Protein AF-F9HIV1-F1 (afdb_monomer)

pLDDT: mean 82.12, std 12.58, range [63.97, 98.0]

Radius of gyration: 28.21 Å; Cα contacts (8 Å, |Δi|>4): 12; chains: 1; bounding box: 85×38×38 Å

Mean predicted aligned error: 13.91 Å

Sequence (59 aa):
MVNYPHKVIPKNNIKKVKKGTIDFANRGMSFEKMINDTNDYYLSRGMAVIHKKLHRSRL

Solvent-accessible surface area (backbone atoms only — not comparable to full-atom values): 4280 Å² total; per-residue (Å²): 137,85,89,73,91,77,75,82,72,78,78,79,78,68,73,78,68,75,79,66,82,79,83,63,82,68,73,93,58,54,70,69,57,55,51,51,58,48,32,53,52,2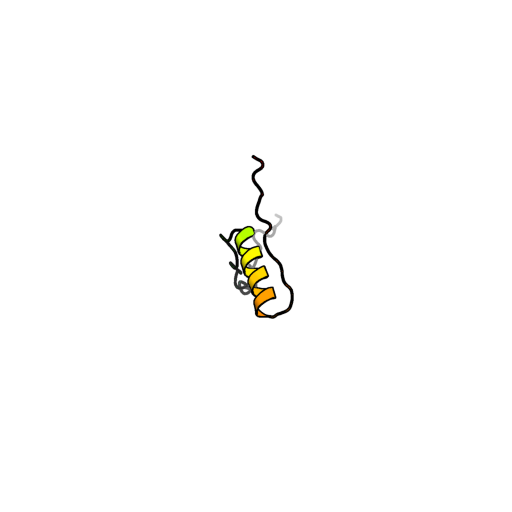9,47,79,68,73,74,46,90,66,80,87,82,78,84,79,81,80,130

Secondary structure (DSSP, 8-state):
------------------------TTTT--HHHHHHHHHHHHHHTTS----PPPP----

Foldseek 3Di:
DDDDDDDPPPPPPVPPPPPDPPDPPQPPPDPVVVVVVVQVVCVVVVNDHDDDDDDDDDD

Structure (mmCIF, N/CA/C/O backbone):
data_AF-F9HIV1-F1
#
_entry.id   AF-F9HIV1-F1
#
loop_
_atom_site.group_PDB
_atom_site.id
_atom_site.type_symbol
_atom_site.label_atom_id
_atom_site.label_alt_id
_atom_site.label_comp_id
_atom_site.label_asym_id
_atom_site.label_entity_id
_atom_site.label_seq_id
_atom_site.pdbx_PDB_ins_code
_atom_site.Cartn_x
_atom_site.Cartn_y
_atom_site.Cartn_z
_atom_site.occupancy
_atom_site.B_iso_or_equiv
_atom_site.auth_seq_id
_atom_site.auth_comp_id
_atom_site.auth_asym_id
_atom_site.auth_atom_id
_atom_site.pdbx_PDB_model_num
ATOM 1 N N . MET A 1 1 ? 67.853 -0.990 -24.686 1.00 67.81 1 MET A N 1
ATOM 2 C CA . MET A 1 1 ? 66.448 -0.685 -25.042 1.00 67.81 1 MET A CA 1
ATOM 3 C C . MET A 1 1 ? 65.558 -1.524 -24.137 1.00 67.81 1 MET A C 1
ATOM 5 O O . MET A 1 1 ? 65.743 -2.733 -24.117 1.00 67.81 1 MET A O 1
ATOM 9 N N . VAL A 1 2 ? 64.712 -0.909 -23.306 1.00 67.69 2 VAL A N 1
ATOM 10 C CA . VAL A 1 2 ? 63.957 -1.619 -22.253 1.00 67.69 2 VAL A CA 1
ATOM 11 C C . VAL A 1 2 ? 62.583 -2.028 -22.786 1.00 67.69 2 VAL A C 1
ATOM 13 O O . VAL A 1 2 ? 61.820 -1.176 -23.235 1.00 67.69 2 VAL A O 1
ATOM 16 N N . ASN A 1 3 ? 62.275 -3.327 -22.749 1.00 66.62 3 ASN A N 1
ATOM 17 C CA . ASN A 1 3 ? 61.014 -3.887 -23.238 1.00 66.62 3 ASN A CA 1
ATOM 18 C C . ASN A 1 3 ? 59.962 -3.872 -22.116 1.00 66.62 3 ASN A C 1
ATOM 20 O O . ASN A 1 3 ? 59.968 -4.736 -21.241 1.00 66.62 3 ASN A O 1
ATOM 24 N N . TYR A 1 4 ? 59.063 -2.887 -22.134 1.00 65.75 4 TYR A N 1
ATOM 25 C CA . TYR A 1 4 ? 57.955 -2.801 -21.179 1.00 65.75 4 TYR A CA 1
ATOM 26 C C . TYR A 1 4 ? 56.729 -3.584 -21.671 1.00 65.75 4 TYR A C 1
ATOM 28 O O . TYR A 1 4 ? 56.413 -3.539 -22.863 1.00 65.75 4 TYR A O 1
ATOM 36 N N . PRO A 1 5 ? 56.012 -4.294 -20.780 1.00 73.94 5 PRO A N 1
ATOM 37 C CA . PRO A 1 5 ? 54.888 -5.137 -21.164 1.00 73.94 5 PRO A CA 1
ATOM 38 C C . PRO A 1 5 ? 53.692 -4.276 -21.589 1.00 73.94 5 PRO A C 1
ATOM 40 O O . PRO A 1 5 ? 52.914 -3.800 -20.764 1.00 73.94 5 PRO A O 1
ATOM 43 N N . HIS A 1 6 ? 53.532 -4.080 -22.896 1.00 67.19 6 HIS A N 1
ATOM 44 C CA . HIS A 1 6 ? 52.367 -3.416 -23.466 1.00 67.19 6 HIS A CA 1
ATOM 45 C C . HIS A 1 6 ? 51.302 -4.463 -23.827 1.00 67.19 6 HIS A C 1
ATOM 47 O O . HIS A 1 6 ? 51.551 -5.376 -24.610 1.00 67.19 6 HIS A O 1
ATOM 53 N N . LYS A 1 7 ? 50.109 -4.300 -23.239 1.00 65.8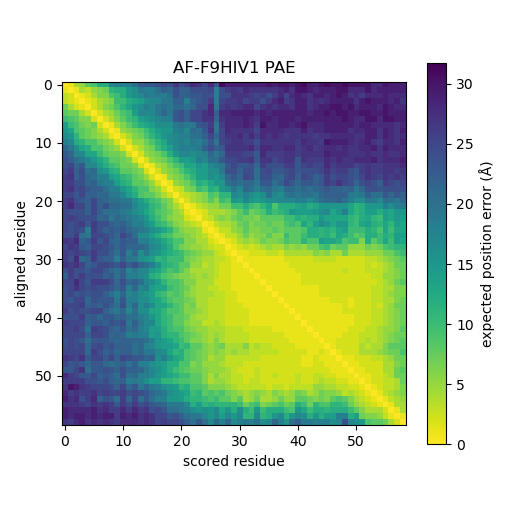1 7 LYS A N 1
ATOM 54 C CA . LYS A 1 7 ? 48.894 -5.124 -23.389 1.00 65.81 7 LYS A CA 1
ATOM 55 C C . LYS A 1 7 ? 48.976 -6.557 -22.852 1.00 65.81 7 LYS A C 1
ATOM 57 O O . LYS A 1 7 ? 48.838 -7.538 -23.580 1.00 65.81 7 LYS A O 1
ATOM 62 N N . VAL A 1 8 ? 48.967 -6.671 -21.525 1.00 64.75 8 VAL A N 1
ATOM 63 C CA . VAL A 1 8 ? 48.184 -7.746 -20.902 1.00 64.75 8 VAL A CA 1
ATOM 64 C C . VAL A 1 8 ? 46.716 -7.508 -21.261 1.00 64.75 8 VAL A C 1
ATOM 66 O O . VAL A 1 8 ? 46.068 -6.616 -20.726 1.00 64.75 8 VAL A O 1
ATOM 69 N N . ILE A 1 9 ? 46.201 -8.245 -22.245 1.00 67.06 9 ILE A N 1
ATOM 70 C CA . ILE A 1 9 ? 44.766 -8.254 -22.535 1.00 67.06 9 ILE A CA 1
ATOM 71 C C . ILE A 1 9 ? 44.110 -8.805 -21.267 1.00 67.06 9 ILE A C 1
ATOM 73 O O . ILE A 1 9 ? 44.393 -9.959 -20.922 1.00 67.06 9 ILE A O 1
ATOM 77 N N . PRO A 1 10 ? 43.284 -8.033 -20.537 1.00 63.97 10 PRO A N 1
ATOM 78 C CA . PRO A 1 10 ? 42.561 -8.600 -19.419 1.00 63.97 10 PRO A CA 1
ATOM 79 C C . PRO A 1 10 ? 41.688 -9.707 -20.004 1.00 63.97 10 PRO A C 1
ATOM 81 O O . PRO A 1 10 ? 40.764 -9.451 -20.779 1.00 63.97 10 PRO A O 1
ATOM 84 N N . LYS A 1 11 ? 42.016 -10.966 -19.691 1.00 64.44 11 LYS A N 1
ATOM 85 C CA . LYS A 1 11 ? 41.088 -12.070 -19.899 1.00 64.44 11 LYS A CA 1
ATOM 86 C C . LYS A 1 11 ? 39.911 -11.745 -18.995 1.00 64.44 11 LYS A C 1
ATOM 88 O O . LYS A 1 11 ? 39.964 -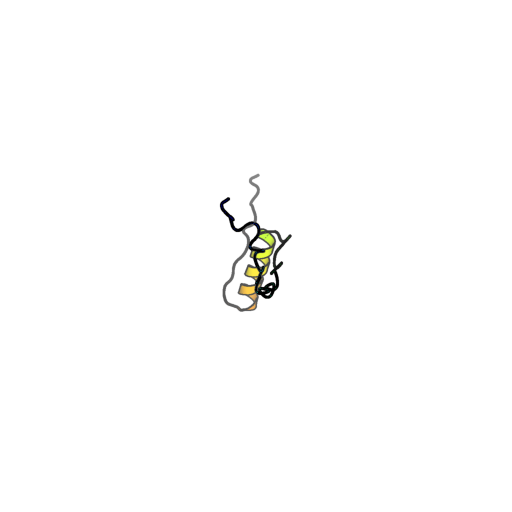12.016 -17.799 1.00 64.44 11 LYS A O 1
ATOM 93 N N . ASN A 1 12 ? 38.890 -11.109 -19.564 1.00 64.00 12 ASN A N 1
ATOM 94 C CA . ASN A 1 12 ? 37.612 -10.856 -18.923 1.00 64.00 12 ASN A CA 1
ATOM 95 C C . ASN A 1 12 ? 36.961 -12.212 -18.653 1.00 64.00 12 ASN A C 1
ATOM 97 O O . ASN A 1 12 ? 36.070 -12.663 -19.366 1.00 64.00 12 ASN A O 1
ATOM 101 N N . ASN A 1 13 ? 37.427 -12.875 -17.597 1.00 64.38 13 ASN A N 1
ATOM 102 C CA . ASN A 1 13 ? 36.792 -14.021 -16.979 1.00 64.38 13 ASN A CA 1
ATOM 103 C C . ASN A 1 13 ? 35.597 -13.481 -16.181 1.00 64.38 13 ASN A C 1
ATOM 105 O O . ASN A 1 13 ? 35.517 -13.599 -14.960 1.00 64.38 13 ASN A O 1
ATOM 109 N N . ILE A 1 14 ? 34.699 -12.777 -16.882 1.00 66.31 14 ILE A N 1
ATOM 110 C CA . ILE A 1 14 ? 33.424 -12.336 -16.343 1.00 66.31 14 ILE A CA 1
ATOM 111 C C . ILE A 1 14 ? 32.654 -13.633 -16.166 1.00 66.31 14 ILE A C 1
ATOM 113 O O . ILE A 1 14 ? 32.019 -14.137 -17.094 1.00 66.31 14 ILE A O 1
ATOM 117 N N . LYS A 1 15 ? 32.767 -14.214 -14.968 1.00 67.31 15 LYS A N 1
ATOM 118 C CA . LYS A 1 15 ? 31.824 -15.217 -14.493 1.00 67.31 15 LYS A CA 1
ATOM 119 C C . LYS A 1 15 ? 30.457 -14.619 -14.790 1.00 67.31 15 LY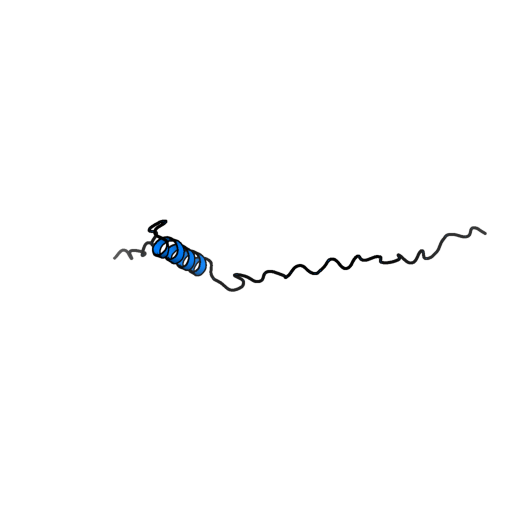S A C 1
ATOM 121 O O . LYS A 1 15 ? 30.134 -13.563 -14.250 1.00 67.31 15 LYS A O 1
ATOM 126 N N . LYS A 1 16 ? 29.707 -15.223 -15.717 1.00 65.69 16 LYS A N 1
ATOM 127 C CA . LYS A 1 16 ? 28.331 -14.822 -16.007 1.00 65.69 16 LYS A CA 1
ATOM 128 C C . LYS A 1 16 ? 27.566 -15.024 -14.706 1.00 65.69 16 LYS A C 1
ATOM 130 O O . LYS A 1 16 ? 27.107 -16.127 -14.424 1.00 65.69 16 LYS A O 1
ATOM 135 N N . VAL A 1 17 ? 27.508 -13.985 -13.875 1.00 68.50 17 VAL A N 1
ATOM 136 C CA . VAL A 1 17 ? 26.609 -13.941 -12.732 1.00 68.50 17 VAL A CA 1
ATOM 137 C C . VAL A 1 17 ? 25.246 -14.178 -13.354 1.00 68.50 17 VAL A C 1
ATOM 139 O O . VAL A 1 17 ? 24.839 -13.429 -14.247 1.00 68.50 17 VAL A O 1
ATOM 142 N N . LYS A 1 18 ? 24.604 -15.294 -12.991 1.00 69.12 18 LYS A N 1
ATOM 143 C CA . LYS A 1 18 ? 23.232 -15.573 -13.408 1.00 69.12 18 LYS A CA 1
ATOM 144 C C . LYS A 1 18 ? 22.458 -14.304 -13.074 1.00 69.12 18 LYS A C 1
ATOM 146 O O . LYS A 1 18 ? 22.444 -13.920 -11.907 1.00 69.12 18 LYS A O 1
ATOM 151 N N . LYS A 1 19 ? 21.930 -13.602 -14.086 1.00 69.62 19 LYS A N 1
ATOM 152 C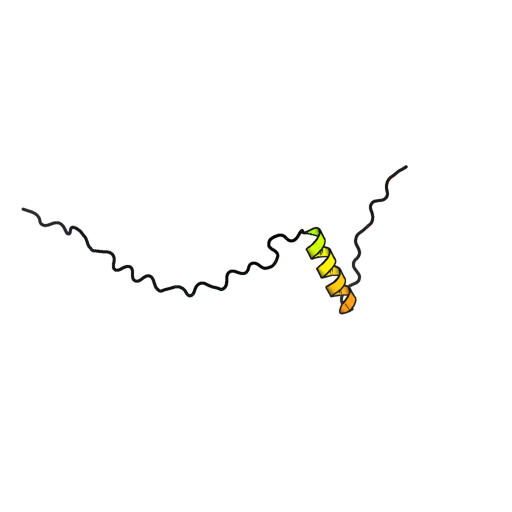 CA . LYS A 1 19 ? 21.085 -12.430 -13.849 1.00 69.62 19 LYS A CA 1
ATOM 153 C C . LYS A 1 19 ? 19.978 -12.924 -12.929 1.00 69.62 19 LYS A C 1
ATOM 155 O O . LYS A 1 19 ? 19.162 -13.735 -13.362 1.00 69.62 19 LYS A O 1
ATOM 160 N N . GLY A 1 20 ? 20.023 -12.519 -11.660 1.00 73.19 20 GLY A N 1
ATOM 161 C CA . GLY A 1 20 ? 18.914 -12.750 -10.752 1.00 73.19 20 GLY A CA 1
ATOM 162 C C . GLY A 1 20 ? 17.670 -12.212 -11.439 1.00 73.19 20 GLY A C 1
ATOM 163 O O . GLY A 1 20 ? 17.745 -11.190 -12.130 1.00 73.19 20 GLY A O 1
ATOM 164 N N . THR A 1 21 ? 16.563 -12.938 -11.338 1.00 78.38 21 THR A N 1
ATOM 165 C CA . THR A 1 21 ? 15.275 -12.435 -11.805 1.00 78.38 21 THR A CA 1
ATOM 166 C C . THR A 1 21 ? 15.076 -11.070 -11.161 1.00 78.38 21 THR A C 1
ATOM 168 O O . THR A 1 21 ? 15.028 -10.969 -9.936 1.00 78.38 21 THR A O 1
ATOM 171 N N . ILE A 1 22 ? 15.087 -10.012 -11.971 1.00 75.88 22 ILE A N 1
ATOM 172 C CA . ILE A 1 22 ? 14.873 -8.661 -11.465 1.00 75.88 22 ILE A CA 1
ATOM 173 C C . ILE A 1 22 ? 13.427 -8.639 -10.997 1.00 75.88 22 ILE A C 1
ATOM 175 O O . ILE A 1 22 ? 12.519 -8.819 -11.807 1.00 75.88 22 ILE A O 1
ATOM 179 N N . ASP A 1 23 ? 13.227 -8.483 -9.694 1.00 75.69 23 ASP A N 1
ATOM 180 C CA . ASP A 1 23 ? 11.889 -8.383 -9.141 1.00 75.69 23 ASP A CA 1
ATOM 181 C C . ASP A 1 23 ? 11.325 -6.995 -9.468 1.00 75.69 23 ASP A C 1
ATOM 183 O O . ASP A 1 23 ? 11.873 -5.955 -9.086 1.00 75.69 23 ASP A O 1
ATOM 187 N N . PHE A 1 24 ? 10.261 -6.984 -10.267 1.00 77.56 24 PHE A N 1
ATOM 188 C CA . PHE A 1 24 ? 9.521 -5.781 -10.634 1.00 77.56 24 PHE A CA 1
ATOM 189 C C . PHE A 1 24 ? 8.266 -5.600 -9.775 1.00 77.56 24 PHE A C 1
ATOM 191 O O . PHE A 1 24 ? 7.491 -4.677 -10.042 1.00 77.56 24 PHE A O 1
ATOM 198 N N . ALA A 1 25 ? 8.041 -6.461 -8.775 1.00 73.56 25 ALA A N 1
ATOM 199 C CA . ALA A 1 25 ? 6.858 -6.402 -7.939 1.00 73.56 25 ALA A CA 1
ATOM 200 C C . ALA A 1 25 ? 6.686 -4.997 -7.348 1.00 73.56 25 ALA A C 1
ATOM 202 O O . ALA A 1 25 ? 7.624 -4.374 -6.848 1.00 73.56 25 ALA A O 1
ATOM 203 N N . ASN A 1 26 ? 5.453 -4.497 -7.431 1.00 77.31 26 ASN A N 1
ATOM 204 C CA . ASN A 1 26 ? 5.011 -3.203 -6.906 1.00 77.31 26 ASN A CA 1
ATOM 205 C C . ASN A 1 26 ? 5.495 -1.946 -7.660 1.00 77.31 26 ASN A C 1
ATOM 207 O O . ASN A 1 26 ? 5.132 -0.838 -7.262 1.00 77.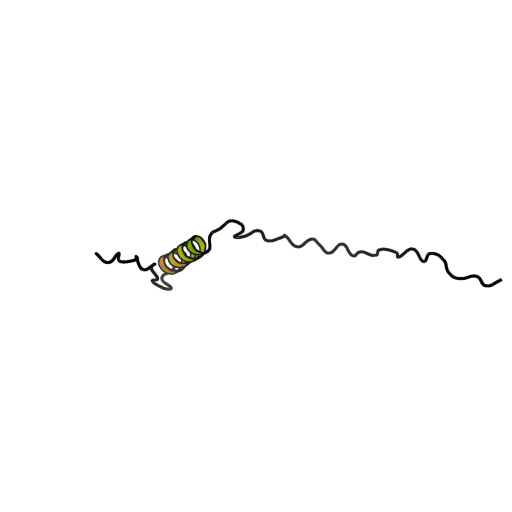31 26 ASN A O 1
ATOM 211 N N . ARG A 1 27 ? 6.234 -2.058 -8.778 1.00 80.19 27 ARG A N 1
ATOM 212 C CA . ARG A 1 27 ? 6.521 -0.880 -9.622 1.00 80.19 27 ARG A CA 1
ATOM 213 C C . ARG A 1 27 ? 5.228 -0.323 -10.221 1.00 80.19 27 ARG A C 1
ATOM 215 O O . ARG A 1 27 ? 4.476 -1.048 -10.861 1.00 80.19 27 ARG A O 1
ATOM 222 N N . GLY A 1 28 ? 4.988 0.973 -10.032 1.00 83.62 28 GLY A N 1
ATOM 223 C CA . GLY A 1 28 ? 3.775 1.642 -10.513 1.00 83.62 28 GLY A CA 1
ATOM 224 C C . GLY A 1 28 ? 2.549 1.475 -9.608 1.00 83.62 28 GLY A C 1
ATOM 225 O O . GLY A 1 28 ? 1.489 1.994 -9.945 1.00 83.62 28 GLY A O 1
ATOM 226 N N . MET A 1 29 ? 2.673 0.804 -8.455 1.00 85.50 29 MET A N 1
ATOM 227 C CA . MET A 1 29 ? 1.618 0.804 -7.440 1.00 85.50 29 MET A CA 1
ATOM 228 C C . MET A 1 29 ? 1.782 1.975 -6.468 1.00 85.50 29 MET A C 1
ATOM 230 O O . MET A 1 29 ? 2.886 2.298 -6.036 1.00 85.50 29 MET A O 1
ATOM 234 N N . SER A 1 30 ? 0.662 2.606 -6.111 1.00 92.69 30 SER A N 1
ATOM 235 C CA . SER A 1 30 ? 0.627 3.625 -5.060 1.00 92.69 30 SER A CA 1
ATOM 236 C C . SER A 1 30 ? 0.764 2.980 -3.681 1.00 92.69 30 SER A C 1
ATOM 238 O O . SER A 1 30 ? 0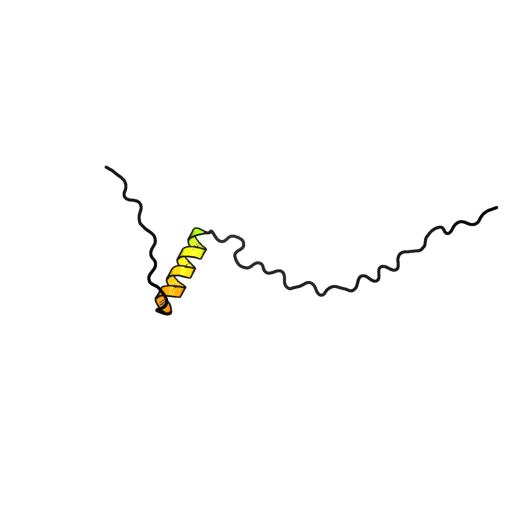.189 1.919 -3.426 1.00 92.69 30 SER A O 1
ATOM 240 N N . PHE A 1 31 ? 1.459 3.666 -2.771 1.00 90.94 31 PHE A N 1
ATOM 241 C CA . PHE A 1 31 ? 1.582 3.260 -1.372 1.00 90.94 31 PHE A CA 1
ATOM 242 C C . PHE A 1 31 ? 0.212 3.042 -0.711 1.00 90.94 31 PHE A C 1
ATOM 244 O O . PHE A 1 31 ? 0.016 2.049 -0.016 1.00 90.94 31 PHE A O 1
ATOM 251 N N . GLU A 1 32 ? -0.772 3.906 -0.993 1.00 91.62 32 GLU A N 1
ATOM 252 C CA . GLU A 1 32 ? -2.127 3.749 -0.445 1.00 91.62 32 GLU A CA 1
ATOM 253 C C . GLU A 1 32 ? -2.784 2.436 -0.880 1.00 91.62 32 GLU A C 1
ATOM 255 O O . GLU A 1 32 ? -3.435 1.773 -0.074 1.00 91.62 32 GLU A O 1
ATOM 260 N N . LYS A 1 33 ? -2.587 2.037 -2.142 1.00 93.06 33 LYS A N 1
ATOM 261 C CA . LYS A 1 33 ? -3.135 0.784 -2.664 1.00 93.06 33 LYS A CA 1
ATOM 262 C C . LYS A 1 33 ? -2.510 -0.413 -1.950 1.00 93.06 33 LYS A C 1
ATOM 264 O O . LYS A 1 33 ? -3.235 -1.296 -1.516 1.00 93.06 33 LYS A O 1
ATOM 269 N N . MET A 1 34 ? -1.189 -0.407 -1.770 1.00 94.06 34 MET A N 1
ATOM 270 C CA . MET A 1 34 ? -0.486 -1.492 -1.076 1.00 94.06 34 MET A CA 1
ATOM 271 C C . MET A 1 34 ? -0.960 -1.658 0.372 1.00 94.06 34 MET A C 1
ATOM 273 O O . MET A 1 34 ? -1.135 -2.783 0.837 1.00 94.06 34 MET A O 1
ATOM 277 N N . ILE A 1 35 ? -1.198 -0.553 1.083 1.00 95.31 35 ILE A N 1
ATOM 278 C CA . ILE A 1 35 ? -1.729 -0.596 2.451 1.00 95.31 35 ILE A CA 1
ATOM 279 C C . ILE A 1 35 ? -3.154 -1.154 2.475 1.00 95.31 35 ILE A C 1
ATOM 281 O O . ILE A 1 35 ? -3.454 -1.994 3.319 1.00 95.31 35 ILE A O 1
ATOM 285 N N . ASN A 1 36 ? -4.014 -0.746 1.541 1.00 94.31 36 ASN A N 1
ATOM 286 C CA . ASN A 1 36 ? -5.374 -1.281 1.457 1.00 94.31 36 ASN A CA 1
ATOM 287 C C . ASN A 1 36 ? -5.376 -2.787 1.148 1.00 94.31 36 ASN A C 1
ATOM 289 O O . ASN A 1 36 ? -6.008 -3.542 1.881 1.00 94.31 36 ASN A O 1
ATOM 293 N N . ASP A 1 37 ? -4.590 -3.229 0.160 1.00 94.50 37 ASP A N 1
ATOM 294 C CA . ASP A 1 37 ? -4.453 -4.651 -0.190 1.00 94.50 37 ASP A CA 1
ATOM 295 C C . ASP A 1 37 ? -3.951 -5.478 1.018 1.00 94.50 37 ASP A C 1
ATOM 297 O O . ASP A 1 37 ? -4.381 -6.609 1.254 1.00 94.50 37 ASP A O 1
ATOM 301 N N . THR A 1 38 ? -3.061 -4.897 1.830 1.00 95.81 38 THR A N 1
ATOM 302 C CA . THR A 1 38 ? -2.539 -5.529 3.052 1.00 95.81 38 THR A CA 1
ATOM 303 C C . THR A 1 38 ? -3.589 -5.582 4.174 1.00 95.81 38 THR A C 1
ATOM 305 O O . THR A 1 38 ? -3.647 -6.563 4.915 1.00 95.81 38 THR A O 1
ATOM 308 N N . ASN A 1 39 ? -4.456 -4.575 4.302 1.00 96.62 39 ASN A N 1
ATOM 309 C CA . ASN A 1 39 ? -5.548 -4.594 5.282 1.00 96.62 39 ASN A CA 1
ATOM 310 C C . ASN A 1 39 ? -6.561 -5.706 4.966 1.00 96.62 39 ASN A C 1
ATOM 312 O O . ASN A 1 39 ? -6.933 -6.469 5.861 1.00 96.62 39 ASN A O 1
ATOM 316 N N . ASP A 1 40 ? -6.931 -5.863 3.692 1.00 96.75 40 ASP A N 1
ATOM 317 C CA . ASP A 1 40 ? -7.808 -6.948 3.232 1.00 96.75 40 ASP A CA 1
ATOM 318 C C . ASP A 1 40 ? -7.167 -8.320 3.471 1.00 96.75 40 ASP A C 1
ATOM 320 O O . ASP A 1 40 ? -7.840 -9.298 3.830 1.00 96.75 40 ASP A O 1
ATOM 324 N N . TYR A 1 41 ? -5.838 -8.391 3.328 1.00 97.88 41 TYR A N 1
ATOM 325 C CA . TYR A 1 41 ? -5.078 -9.582 3.672 1.00 97.88 41 TYR A CA 1
ATOM 326 C C . TYR A 1 41 ? -5.231 -9.950 5.150 1.00 97.88 41 TYR A C 1
ATOM 328 O O . TYR A 1 41 ? -5.544 -11.099 5.452 1.00 97.88 41 TYR A O 1
ATOM 336 N N . TYR A 1 42 ? -5.091 -9.001 6.075 1.00 98.00 42 TYR A N 1
ATOM 337 C CA . TYR A 1 42 ? -5.281 -9.285 7.498 1.00 98.00 42 TYR A CA 1
ATOM 338 C C . TYR A 1 42 ? -6.717 -9.687 7.851 1.00 98.00 42 TYR A C 1
ATOM 340 O O . TYR A 1 42 ? -6.899 -10.629 8.629 1.00 98.00 42 TYR A O 1
ATOM 348 N N . LEU A 1 43 ? -7.715 -9.030 7.250 1.00 96.56 43 LEU A N 1
ATOM 349 C CA . LEU A 1 43 ? -9.132 -9.274 7.529 1.00 96.56 43 LEU A CA 1
ATOM 350 C C . LEU A 1 43 ? -9.560 -10.688 7.120 1.00 96.56 43 LEU A C 1
ATOM 352 O O . LEU A 1 43 ? -10.137 -11.428 7.912 1.00 96.56 43 LEU A O 1
ATOM 356 N N . SER A 1 44 ? -9.226 -11.089 5.894 1.00 97.38 44 SER A N 1
ATOM 357 C CA . SER A 1 44 ? -9.606 -12.397 5.335 1.00 97.38 44 SER A CA 1
ATOM 358 C C . SER A 1 44 ? -8.931 -13.589 6.021 1.00 97.38 44 SER A C 1
ATOM 360 O O . SER A 1 44 ? -9.402 -14.716 5.889 1.00 97.38 44 SER A O 1
ATOM 362 N N . ARG A 1 45 ? -7.840 -13.356 6.758 1.00 97.94 45 ARG A N 1
ATOM 363 C CA . ARG A 1 45 ? -7.128 -14.383 7.534 1.00 97.94 45 ARG A CA 1
ATOM 364 C C . ARG A 1 45 ? -7.427 -14.297 9.034 1.00 97.94 45 ARG A C 1
ATOM 366 O O . ARG A 1 45 ? -6.863 -15.071 9.798 1.00 97.94 45 ARG A O 1
ATOM 373 N N . GLY A 1 46 ? -8.286 -13.367 9.461 1.00 96.62 46 GLY A N 1
ATOM 374 C CA . GLY A 1 46 ? -8.646 -13.184 10.869 1.00 96.62 46 GLY A CA 1
ATOM 375 C C . GLY A 1 46 ? -7.475 -12.769 11.767 1.00 96.62 46 GLY A C 1
ATOM 376 O O . GLY A 1 46 ? -7.518 -13.021 12.966 1.00 96.62 46 GLY A O 1
ATOM 377 N N . MET A 1 47 ? -6.421 -12.164 11.205 1.00 97.56 47 MET A N 1
ATOM 378 C CA . MET A 1 47 ? -5.216 -11.790 11.960 1.00 97.56 47 MET A CA 1
ATOM 379 C C . MET A 1 47 ? -5.360 -10.433 12.653 1.00 97.56 47 MET A C 1
ATOM 381 O O . MET A 1 47 ? -4.919 -10.262 13.785 1.00 97.56 47 MET A O 1
ATOM 385 N N . ALA A 1 48 ? -5.953 -9.457 11.965 1.00 96.69 48 ALA A N 1
ATOM 386 C CA . ALA A 1 48 ? -6.180 -8.115 12.488 1.00 96.69 48 ALA A CA 1
ATOM 387 C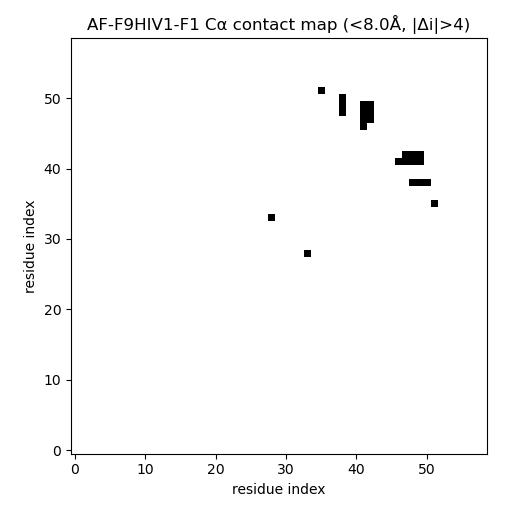 C . ALA A 1 48 ? -7.321 -7.424 11.732 1.00 96.69 48 ALA A C 1
ATOM 389 O O . ALA A 1 48 ? -7.615 -7.763 10.585 1.00 96.69 48 ALA A O 1
ATOM 390 N N . VAL A 1 49 ? -7.931 -6.420 12.367 1.00 96.25 49 VAL A N 1
ATOM 391 C CA . VAL A 1 49 ? -9.011 -5.611 11.787 1.00 96.25 49 VAL A CA 1
ATOM 392 C C . VAL A 1 49 ? -8.555 -4.152 11.719 1.00 96.25 49 VAL A C 1
ATOM 394 O O . VAL A 1 49 ? -8.555 -3.444 12.724 1.00 96.25 49 VAL A O 1
ATOM 397 N N . ILE A 1 50 ? -8.132 -3.705 10.533 1.00 96.00 50 ILE A N 1
ATOM 398 C CA . ILE A 1 50 ? -7.518 -2.387 10.297 1.00 96.00 50 ILE A CA 1
ATOM 399 C C . ILE A 1 50 ? -8.292 -1.673 9.186 1.00 96.00 50 ILE A C 1
ATOM 401 O O . ILE A 1 50 ? -8.537 -2.256 8.134 1.00 96.00 50 ILE A O 1
ATOM 405 N N . HIS A 1 51 ? -8.657 -0.406 9.403 1.00 93.38 51 HIS A N 1
ATOM 406 C CA . HIS A 1 51 ? -9.425 0.392 8.442 1.00 93.38 51 HIS A CA 1
ATOM 407 C C . HIS A 1 51 ? -8.843 1.800 8.269 1.00 93.38 51 HIS A C 1
ATOM 409 O O . HIS A 1 51 ? -8.331 2.400 9.217 1.00 93.38 51 HIS A O 1
ATOM 415 N N . LYS A 1 52 ? -8.977 2.361 7.060 1.00 93.94 52 LYS A N 1
ATOM 416 C CA . LYS A 1 52 ? -8.610 3.754 6.764 1.00 93.94 52 LYS A CA 1
ATOM 417 C C . LYS A 1 52 ? -9.610 4.706 7.427 1.00 93.94 52 LYS A C 1
ATOM 419 O O . LYS A 1 52 ? -10.817 4.602 7.220 1.00 93.94 52 LYS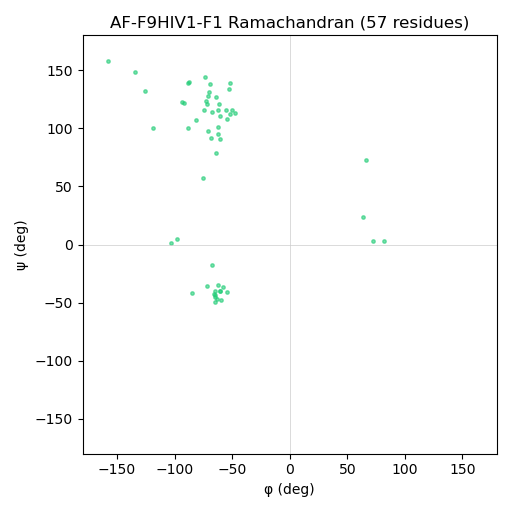 A O 1
ATOM 424 N N . LYS A 1 53 ? -9.111 5.679 8.191 1.00 93.50 53 LYS A N 1
ATOM 425 C CA . LYS A 1 53 ? -9.943 6.742 8.767 1.00 93.50 53 LYS A CA 1
ATOM 426 C C . LYS A 1 53 ? -10.381 7.713 7.668 1.00 93.50 53 LYS A C 1
ATOM 428 O O . LYS A 1 53 ? -9.536 8.302 6.996 1.00 93.50 53 LYS A O 1
ATOM 433 N N . LEU A 1 54 ? -11.690 7.911 7.511 1.00 89.94 54 LEU A N 1
ATOM 434 C CA . LEU A 1 54 ? -12.222 8.944 6.621 1.00 89.94 54 LEU A CA 1
ATOM 435 C C . LEU A 1 54 ? -11.926 10.336 7.189 1.00 89.94 54 LEU A C 1
ATOM 437 O O . LEU A 1 54 ? -12.056 10.578 8.393 1.00 89.94 54 LEU A O 1
ATOM 441 N N . HIS A 1 55 ? -11.527 11.260 6.316 1.00 89.50 55 HIS A N 1
ATOM 442 C CA . HIS A 1 55 ? -11.327 12.648 6.706 1.00 89.50 55 HIS A CA 1
ATOM 443 C C . HIS A 1 55 ? -12.690 13.299 6.951 1.00 89.50 55 HIS A C 1
ATOM 445 O O . HIS A 1 55 ? -13.527 13.363 6.053 1.00 89.50 55 HIS A O 1
ATOM 451 N N . ARG A 1 56 ? -12.920 13.800 8.165 1.00 88.31 56 ARG A N 1
ATOM 452 C CA . ARG A 1 56 ? -14.122 14.578 8.472 1.00 88.31 56 ARG A CA 1
ATOM 453 C C . ARG A 1 56 ? -13.876 16.004 7.984 1.00 88.31 56 ARG A C 1
ATOM 455 O O . ARG A 1 56 ? -13.063 16.712 8.573 1.00 88.31 56 ARG A O 1
ATOM 462 N N . SER A 1 57 ? -14.521 16.419 6.897 1.00 83.69 57 SER A N 1
ATOM 463 C CA . SER A 1 57 ? -14.565 17.837 6.529 1.00 83.69 57 SER A CA 1
ATOM 464 C C . SER A 1 57 ? -15.258 18.596 7.662 1.00 83.69 57 SER A C 1
ATOM 466 O O . SER A 1 57 ? -16.379 18.249 8.039 1.00 83.69 57 SER A O 1
ATOM 468 N N . ARG A 1 58 ? -14.570 19.575 8.261 1.00 80.75 58 ARG A N 1
ATOM 469 C CA . ARG A 1 58 ? -15.235 20.525 9.159 1.00 80.75 58 ARG A CA 1
ATOM 470 C C . ARG A 1 58 ? -16.125 21.420 8.298 1.00 80.75 58 ARG A C 1
ATOM 472 O O . ARG A 1 58 ? -15.666 21.879 7.254 1.00 80.75 58 ARG A O 1
ATOM 479 N N . LEU A 1 59 ? -17.378 21.566 8.726 1.00 74.94 59 LEU A N 1
ATOM 480 C CA . LEU A 1 59 ? -18.289 22.605 8.250 1.00 74.94 59 LEU A CA 1
ATOM 481 C C . LEU A 1 59 ? -17.755 23.980 8.658 1.00 74.94 59 LEU A C 1
ATOM 483 O O . LEU A 1 59 ? -17.137 24.047 9.749 1.00 74.94 59 LEU A O 1
#